Protein AF-A0A2G8SMJ4-F1 (afdb_monomer_lite)

Sequence (149 aa):
MWGALASLRLWVPVHPHERHISDCVSLVPCGSRMPIVMFDDAGCTRASVYVFDINPFVARQTPQILAAQPDSGPGAIATAIVEDVDAALPGIVDPECSASPFVVYRFGIPLPEVEHYAWRMIQAVRMSMTGFTVTFGDGPLETDHTWTV

Organism: NCBI:txid1077348

Foldseek 3Di:
DAFPVNDWAFDAPPLDDPVDPLPDAAWADDDQWTWDKDQPDNLSQKIKIKIKRLPLVCLVCVVVVVVVDDDDDDDQDFAWPRDCCCVVPPPGTDPSRVPGRITITIGIDHQPPPDSPSVSFFRYWHADPFFIWTWGDDPPPTDIDTDGD

Radius of gyration: 15.94 Å; chains: 1; bounding box: 43×33×40 Å

Structure (mmCIF, N/CA/C/O backbone):
data_AF-A0A2G8SMJ4-F1
#
_entry.id   AF-A0A2G8SMJ4-F1
#
loop_
_atom_site.group_PDB
_atom_site.id
_atom_site.type_symbol
_atom_site.label_atom_id
_atom_site.label_alt_id
_atom_site.label_comp_id
_atom_site.label_asym_id
_atom_site.label_entity_id
_atom_site.label_seq_id
_atom_site.pdbx_PDB_ins_code
_atom_site.Cartn_x
_atom_site.Cartn_y
_atom_site.Cartn_z
_atom_site.occupancy
_atom_site.B_iso_or_equiv
_atom_site.auth_seq_id
_atom_site.auth_comp_id
_atom_site.auth_asym_id
_atom_site.auth_atom_id
_atom_site.pdbx_PDB_model_num
ATOM 1 N N . MET A 1 1 ? -11.328 -8.410 18.264 1.00 46.03 1 MET A N 1
ATOM 2 C CA . MET A 1 1 ? -10.228 -9.081 18.992 1.00 46.03 1 MET A CA 1
ATOM 3 C C . MET A 1 1 ? -9.191 -9.351 17.926 1.00 46.03 1 MET A C 1
ATOM 5 O O . MET A 1 1 ? -9.576 -9.898 16.905 1.00 46.03 1 MET A O 1
ATOM 9 N N . TRP A 1 2 ? -7.963 -8.857 18.074 1.00 52.22 2 TRP A N 1
ATOM 10 C CA . TRP A 1 2 ? -6.890 -9.213 17.138 1.00 52.22 2 TRP A CA 1
ATOM 11 C C . TRP A 1 2 ? -6.728 -10.746 17.175 1.00 52.22 2 TRP A C 1
ATOM 13 O O . TRP A 1 2 ? -7.058 -11.318 18.217 1.00 52.22 2 TRP A O 1
ATOM 23 N N . GLY A 1 3 ? -6.307 -11.402 16.083 1.00 54.78 3 GLY A N 1
ATOM 24 C CA . GLY A 1 3 ? -6.266 -12.876 15.973 1.00 54.78 3 GLY A CA 1
ATOM 25 C C . GLY A 1 3 ? -5.485 -13.567 17.105 1.00 54.78 3 GLY A C 1
ATOM 26 O O . GLY A 1 3 ? -4.986 -12.908 18.012 1.00 54.78 3 GLY A O 1
ATOM 27 N N . ALA A 1 4 ? -5.314 -14.893 17.065 1.00 53.53 4 ALA A N 1
ATOM 28 C CA . ALA A 1 4 ? -4.769 -15.691 18.184 1.00 53.53 4 ALA A CA 1
ATOM 29 C C . ALA A 1 4 ? -3.426 -15.207 18.806 1.00 53.53 4 ALA A C 1
ATOM 31 O O . ALA A 1 4 ? -3.062 -15.650 19.893 1.00 53.53 4 ALA A O 1
ATOM 32 N N . LEU A 1 5 ? -2.700 -14.288 18.154 1.00 59.41 5 LEU A N 1
ATOM 33 C CA . LEU A 1 5 ? -1.447 -13.674 18.620 1.00 59.41 5 LEU A CA 1
ATOM 34 C C . LEU A 1 5 ? -1.484 -12.140 18.744 1.00 59.41 5 LEU A C 1
ATOM 36 O O . LEU A 1 5 ? -0.438 -11.499 18.778 1.00 59.41 5 LEU A O 1
ATOM 40 N N . ALA A 1 6 ? -2.668 -11.535 18.764 1.00 66.25 6 ALA A N 1
ATOM 41 C CA . ALA A 1 6 ? -2.852 -10.092 18.676 1.00 66.25 6 ALA A CA 1
ATOM 42 C C . ALA A 1 6 ? -2.155 -9.430 17.464 1.00 66.25 6 ALA A C 1
ATOM 44 O O . ALA A 1 6 ? -1.720 -8.282 17.530 1.00 66.25 6 ALA A O 1
ATOM 45 N N . SER A 1 7 ? -2.046 -10.161 16.354 1.00 67.31 7 SER A N 1
ATOM 46 C CA . SER A 1 7 ? -1.376 -9.723 15.132 1.00 67.31 7 SER A CA 1
ATOM 47 C C . SER A 1 7 ? -2.338 -9.687 13.950 1.00 67.31 7 SER A C 1
ATOM 49 O O . SER A 1 7 ? -3.283 -10.472 13.883 1.00 67.31 7 SER A O 1
ATOM 51 N N . LEU A 1 8 ? -2.094 -8.756 13.025 1.00 72.44 8 LEU A N 1
ATOM 52 C CA . LEU A 1 8 ? -2.718 -8.749 11.706 1.00 72.44 8 LEU A CA 1
ATOM 53 C C . LEU A 1 8 ? -1.880 -9.643 10.790 1.00 72.44 8 LEU A C 1
ATOM 55 O O . LEU A 1 8 ? -0.685 -9.398 10.612 1.00 72.44 8 LEU A O 1
ATOM 59 N N . ARG A 1 9 ? -2.495 -10.687 10.233 1.00 75.50 9 ARG A N 1
ATOM 60 C CA . ARG A 1 9 ? -1.860 -11.575 9.258 1.00 75.50 9 ARG A CA 1
ATOM 61 C C . ARG A 1 9 ? -2.364 -11.243 7.864 1.00 75.50 9 ARG A C 1
ATOM 63 O O . ARG A 1 9 ? -3.568 -11.167 7.639 1.00 75.50 9 ARG A O 1
ATOM 70 N N . LEU A 1 10 ? -1.412 -11.038 6.960 1.00 73.50 10 LEU A N 1
ATOM 71 C CA . LEU A 1 10 ? -1.658 -10.671 5.574 1.00 73.50 10 LEU A CA 1
ATOM 72 C C . LEU A 1 10 ? -1.015 -11.730 4.680 1.00 73.50 10 LEU A C 1
ATOM 74 O O . LEU A 1 10 ? 0.183 -11.998 4.786 1.00 73.50 10 LEU A O 1
ATOM 78 N N . TRP A 1 11 ? -1.811 -12.355 3.825 1.00 74.00 11 TRP A N 1
ATOM 79 C CA . TRP A 1 11 ? -1.380 -13.298 2.806 1.00 74.00 11 TRP A CA 1
ATOM 80 C C . TRP A 1 11 ? -1.187 -12.528 1.508 1.00 74.00 11 TRP A C 1
ATOM 82 O O . TRP A 1 11 ? -2.112 -12.335 0.727 1.00 74.00 11 TRP A O 1
ATOM 92 N N . VAL A 1 12 ? 0.025 -12.026 1.295 1.00 66.25 12 VAL A N 1
ATOM 93 C CA . VAL A 1 12 ? 0.339 -11.301 0.063 1.00 66.25 12 VAL A CA 1
ATOM 94 C C . VAL A 1 12 ? 0.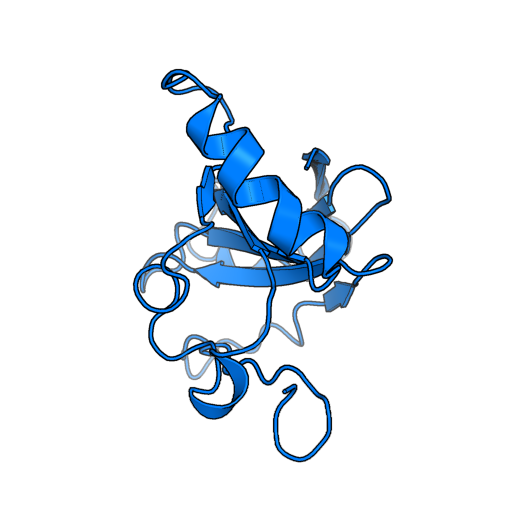606 -12.332 -1.036 1.00 66.25 12 VAL A C 1
ATOM 96 O O . VAL A 1 12 ? 1.539 -13.129 -0.884 1.00 66.25 12 VAL A O 1
ATOM 99 N N . PRO A 1 13 ? -0.176 -12.360 -2.132 1.00 58.56 13 PRO A N 1
ATOM 100 C CA . PRO A 1 13 ? 0.118 -13.234 -3.253 1.00 58.56 13 PRO A CA 1
ATOM 101 C C . PRO A 1 13 ? 1.443 -12.792 -3.873 1.00 58.56 13 PRO A C 1
ATOM 103 O O . PRO A 1 13 ? 1.509 -11.796 -4.598 1.00 58.56 13 PRO A O 1
ATOM 106 N N . VAL A 1 14 ? 2.506 -13.543 -3.582 1.00 58.03 14 VAL A N 1
ATOM 107 C CA . VAL A 1 14 ? 3.776 -13.453 -4.303 1.00 58.03 14 VAL A CA 1
ATOM 108 C C . VAL A 1 14 ? 3.461 -13.891 -5.727 1.00 58.03 14 VAL A C 1
ATOM 110 O O . VAL A 1 14 ? 3.317 -15.084 -5.994 1.00 58.03 14 VAL A O 1
ATOM 113 N N . HIS A 1 15 ? 3.220 -12.925 -6.615 1.00 51.94 15 HIS A N 1
ATOM 114 C CA . HIS A 1 15 ? 2.827 -13.230 -7.983 1.00 51.94 15 HIS A CA 1
ATOM 115 C C . HIS A 1 15 ? 3.901 -14.120 -8.626 1.00 51.94 15 HIS A C 1
ATOM 117 O O . HIS A 1 15 ? 5.091 -13.796 -8.557 1.00 51.94 15 HIS A O 1
ATOM 123 N N . PRO A 1 16 ? 3.503 -15.275 -9.184 1.00 48.84 16 PRO A N 1
ATOM 124 C CA . PRO A 1 16 ? 4.420 -16.348 -9.484 1.00 48.84 16 PRO A CA 1
ATOM 125 C C . PRO A 1 16 ? 5.000 -16.115 -10.865 1.00 48.84 16 PRO A C 1
ATOM 127 O O . PRO A 1 16 ? 4.284 -16.098 -11.864 1.00 48.84 16 PRO A O 1
ATOM 130 N N . HIS A 1 17 ? 6.316 -16.021 -10.956 1.00 48.91 17 HIS A N 1
ATOM 131 C CA . HIS A 1 17 ? 6.956 -16.364 -12.207 1.00 48.91 17 HIS A CA 1
ATOM 132 C C . HIS A 1 17 ? 8.296 -17.028 -11.877 1.00 48.91 17 HIS A C 1
ATOM 134 O O . HIS A 1 17 ? 9.150 -16.466 -11.199 1.00 48.91 17 HIS A O 1
ATOM 140 N N . GLU A 1 18 ? 8.463 -18.280 -12.309 1.00 45.31 18 GLU A N 1
ATOM 141 C CA . GLU A 1 18 ? 9.529 -19.209 -11.878 1.00 45.31 18 GLU A CA 1
ATOM 142 C C . GLU A 1 18 ? 10.974 -18.741 -12.167 1.00 45.31 18 GLU A C 1
ATOM 144 O O . GLU A 1 18 ? 11.936 -19.395 -11.777 1.00 45.31 18 GLU A O 1
ATOM 149 N N . ARG A 1 19 ? 11.152 -17.601 -12.845 1.00 47.69 19 ARG A N 1
ATOM 150 C CA . ARG A 1 19 ? 12.454 -16.966 -13.148 1.00 47.69 19 ARG A CA 1
ATOM 151 C C . ARG A 1 19 ? 12.601 -15.554 -12.557 1.00 47.69 19 ARG A C 1
ATOM 153 O O . ARG A 1 19 ? 13.475 -14.792 -12.970 1.00 47.69 19 ARG A O 1
ATOM 160 N N . HIS A 1 20 ? 11.684 -15.163 -11.677 1.00 50.84 20 HIS A N 1
ATOM 161 C CA . HIS A 1 20 ? 11.405 -13.773 -11.322 1.00 50.84 20 HIS A CA 1
ATOM 162 C C . HIS A 1 20 ? 11.583 -13.570 -9.820 1.00 50.84 20 HIS A C 1
ATOM 164 O O . HIS A 1 20 ? 10.663 -13.216 -9.091 1.00 50.84 20 HIS A O 1
ATOM 170 N N . ILE A 1 21 ? 12.808 -13.815 -9.365 1.00 43.44 21 ILE A N 1
ATOM 171 C CA . ILE A 1 21 ? 13.265 -13.351 -8.064 1.00 43.44 21 ILE A CA 1
ATOM 172 C C . ILE A 1 21 ? 13.573 -11.863 -8.257 1.00 43.44 21 ILE A C 1
ATOM 174 O O . ILE A 1 21 ? 14.632 -11.507 -8.764 1.00 43.44 21 ILE A O 1
ATOM 178 N N . SER A 1 22 ? 12.611 -1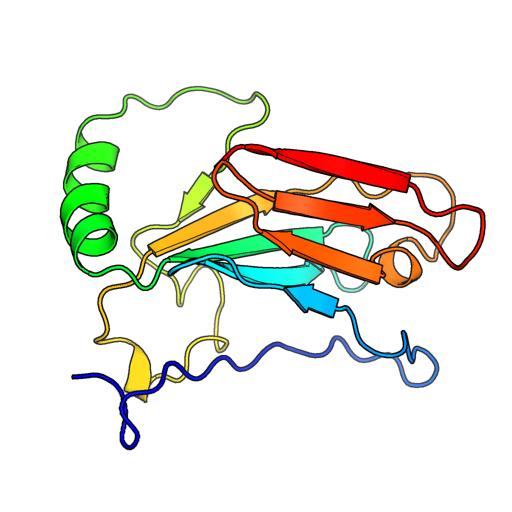0.990 -7.958 1.00 49.22 22 SER A N 1
ATOM 179 C CA . SER A 1 22 ? 13.002 -9.695 -7.408 1.00 49.22 22 SER A CA 1
ATOM 180 C C . SER A 1 22 ? 13.382 -10.013 -5.971 1.00 49.22 22 SER A C 1
ATOM 182 O O . SER A 1 22 ? 12.533 -10.490 -5.213 1.00 49.22 22 SER A O 1
ATOM 184 N N . ASP A 1 23 ? 14.658 -9.868 -5.632 1.00 57.78 23 ASP A N 1
ATOM 185 C CA . ASP A 1 23 ? 15.150 -10.079 -4.276 1.00 57.78 23 ASP A CA 1
ATOM 186 C C . ASP A 1 23 ? 14.456 -9.060 -3.355 1.00 57.78 23 ASP A C 1
ATOM 188 O O . ASP A 1 23 ? 14.857 -7.911 -3.273 1.00 57.78 23 ASP A O 1
ATOM 192 N N . CYS A 1 24 ? 13.359 -9.479 -2.717 1.00 66.00 24 CYS A N 1
ATOM 193 C CA . CYS A 1 24 ? 12.615 -8.788 -1.659 1.00 66.00 24 CYS A CA 1
ATOM 194 C C . CYS A 1 24 ? 12.285 -7.296 -1.902 1.00 66.00 24 CYS A C 1
ATOM 196 O O . CYS A 1 24 ? 13.068 -6.416 -1.557 1.00 66.00 24 CYS A O 1
ATOM 198 N N . VAL A 1 25 ? 11.050 -6.986 -2.325 1.00 77.88 25 VAL A N 1
ATOM 199 C CA . VAL A 1 25 ? 10.522 -5.608 -2.221 1.00 77.88 25 VAL A CA 1
ATOM 200 C C . VAL A 1 25 ? 10.543 -5.168 -0.754 1.00 77.88 25 VAL A C 1
ATOM 202 O O . VAL A 1 25 ? 9.904 -5.788 0.100 1.00 77.88 25 VAL A O 1
ATOM 205 N N . SER A 1 26 ? 11.263 -4.091 -0.445 1.00 84.62 26 SER A N 1
ATOM 206 C CA . SER A 1 26 ? 11.353 -3.566 0.918 1.00 84.62 26 SER A CA 1
ATOM 207 C C . SER A 1 26 ? 10.106 -2.755 1.272 1.00 84.62 26 SER A C 1
ATOM 209 O O . SER A 1 26 ? 9.875 -1.678 0.726 1.00 84.62 26 SER A O 1
ATOM 211 N N . LEU A 1 27 ? 9.296 -3.255 2.203 1.00 88.06 27 LEU A N 1
ATOM 212 C CA . LEU A 1 27 ? 8.101 -2.572 2.705 1.00 88.06 27 LEU A CA 1
ATOM 213 C C . LEU A 1 27 ? 8.407 -1.976 4.082 1.00 88.06 27 LEU A C 1
ATOM 215 O O . LEU A 1 27 ? 8.536 -2.705 5.066 1.00 88.06 27 LEU A O 1
ATOM 219 N N . VAL A 1 28 ? 8.562 -0.653 4.154 1.00 91.69 28 VAL A N 1
ATOM 220 C CA . VAL A 1 28 ? 8.977 0.042 5.382 1.00 91.69 28 VAL A CA 1
ATOM 221 C C . VAL A 1 28 ? 7.787 0.801 5.986 1.00 91.69 28 VAL A C 1
ATOM 223 O O . VAL A 1 28 ? 7.344 1.794 5.400 1.00 91.69 28 VAL A O 1
ATOM 226 N N . PRO A 1 29 ? 7.257 0.370 7.148 1.00 92.50 29 PRO A N 1
ATOM 227 C CA . PRO A 1 29 ? 6.138 1.035 7.814 1.00 92.50 29 PRO A CA 1
ATOM 228 C C . PRO A 1 29 ? 6.538 2.353 8.489 1.00 92.50 29 PRO A C 1
ATOM 230 O O . PRO A 1 29 ? 7.708 2.600 8.783 1.00 92.50 29 PRO A O 1
ATOM 233 N N . CYS A 1 30 ? 5.539 3.180 8.808 1.00 92.06 30 CYS A N 1
ATOM 234 C CA . CYS A 1 30 ? 5.699 4.383 9.629 1.00 92.06 30 CYS A CA 1
ATOM 235 C C . CYS A 1 30 ? 4.482 4.551 10.550 1.00 92.06 30 CYS A C 1
ATOM 237 O O . CYS A 1 30 ? 3.352 4.732 10.086 1.00 92.06 30 CYS A O 1
ATOM 239 N N . GLY A 1 31 ? 4.709 4.492 11.865 1.00 90.00 31 GLY A N 1
ATOM 240 C CA . GLY A 1 31 ? 3.633 4.537 12.858 1.00 90.00 31 GLY A CA 1
ATOM 241 C C . GLY A 1 31 ? 2.702 3.325 12.747 1.00 90.00 31 GLY A C 1
ATOM 242 O O . GLY A 1 31 ? 3.164 2.188 12.734 1.00 90.00 31 GLY A O 1
ATOM 243 N N . SER A 1 32 ? 1.393 3.574 12.663 1.00 89.12 32 SER A N 1
ATOM 244 C CA . SER A 1 32 ? 0.348 2.556 12.471 1.00 89.12 32 SER A CA 1
ATOM 245 C C . SER A 1 32 ? 0.123 2.161 11.011 1.00 89.12 32 SER A C 1
ATOM 247 O O . SER A 1 32 ? -0.770 1.364 10.735 1.00 89.12 32 SER A O 1
ATOM 249 N N . ARG A 1 33 ? 0.883 2.731 10.068 1.00 89.50 33 ARG A N 1
ATOM 250 C CA . ARG A 1 33 ? 0.668 2.518 8.637 1.00 89.50 33 ARG A CA 1
ATOM 251 C C . ARG A 1 33 ? 1.679 1.542 8.058 1.00 89.50 33 ARG A C 1
ATOM 253 O O . ARG A 1 33 ? 2.888 1.771 8.142 1.00 89.50 33 ARG A O 1
ATOM 260 N N . MET A 1 34 ? 1.163 0.488 7.437 1.00 90.06 34 MET A N 1
ATOM 261 C CA . MET A 1 34 ? 1.925 -0.569 6.779 1.00 90.06 34 MET A CA 1
ATOM 262 C C . MET A 1 34 ? 1.638 -0.563 5.269 1.00 90.06 34 MET A C 1
ATOM 264 O O . MET A 1 34 ? 0.471 -0.682 4.891 1.00 90.06 34 MET A O 1
ATOM 268 N N . PRO A 1 35 ? 2.658 -0.440 4.400 1.00 90.25 35 PRO A N 1
ATOM 269 C CA . PRO A 1 35 ? 2.469 -0.523 2.960 1.00 90.25 35 PRO A CA 1
ATOM 270 C C . PRO A 1 35 ? 2.483 -1.979 2.481 1.00 90.25 35 PRO A C 1
ATOM 272 O O . PRO A 1 35 ? 3.256 -2.800 2.969 1.00 90.25 35 PRO A O 1
ATOM 275 N N . ILE A 1 36 ? 1.679 -2.272 1.465 1.00 86.94 36 ILE A N 1
ATOM 276 C CA . ILE A 1 36 ? 1.722 -3.494 0.660 1.00 86.94 36 ILE A CA 1
ATOM 277 C C . ILE A 1 36 ? 1.704 -3.083 -0.806 1.00 86.94 36 ILE A C 1
ATOM 279 O O . ILE A 1 36 ? 0.968 -2.179 -1.190 1.00 86.94 36 ILE A O 1
ATOM 283 N N . VAL A 1 37 ? 2.495 -3.756 -1.632 1.00 83.56 37 VAL A N 1
ATOM 284 C CA . VAL A 1 37 ? 2.453 -3.599 -3.088 1.00 83.56 37 VAL A CA 1
ATOM 285 C C . VAL A 1 37 ? 1.758 -4.799 -3.691 1.00 83.56 37 VAL A C 1
ATOM 287 O O . VAL A 1 37 ? 2.061 -5.933 -3.325 1.00 83.56 37 VAL A O 1
ATOM 290 N N . MET A 1 38 ? 0.872 -4.545 -4.648 1.00 79.19 38 MET A N 1
ATOM 291 C CA . MET A 1 38 ? 0.314 -5.587 -5.496 1.00 79.19 38 MET A CA 1
ATOM 292 C C . MET A 1 38 ? 0.363 -5.206 -6.962 1.00 79.19 38 MET A C 1
ATOM 294 O O . MET A 1 38 ? 0.318 -4.026 -7.307 1.00 79.19 38 MET A O 1
ATOM 298 N N . PHE A 1 39 ? 0.401 -6.229 -7.809 1.00 78.69 39 PHE A N 1
ATOM 299 C CA . PHE A 1 39 ? 0.207 -6.094 -9.242 1.00 78.69 39 PHE A CA 1
ATOM 300 C C . PHE A 1 39 ? -1.259 -6.360 -9.568 1.00 78.69 39 PHE A C 1
ATOM 302 O O . PHE A 1 39 ? -1.827 -7.360 -9.134 1.00 78.69 39 PHE A O 1
ATOM 309 N N . ASP A 1 40 ? -1.870 -5.436 -10.303 1.00 76.19 40 ASP A N 1
ATOM 310 C CA . ASP A 1 40 ? -3.304 -5.464 -10.603 1.00 76.19 40 ASP A CA 1
ATOM 311 C C . ASP A 1 40 ? -3.628 -6.408 -11.780 1.00 76.19 40 ASP A C 1
ATOM 313 O O . ASP A 1 40 ? -4.796 -6.679 -12.060 1.00 76.19 40 ASP A O 1
ATOM 317 N N . ASP A 1 41 ? -2.609 -6.896 -12.495 1.00 72.94 41 ASP A N 1
ATOM 318 C CA . ASP A 1 41 ? -2.744 -7.778 -13.650 1.00 72.94 41 ASP A CA 1
ATOM 319 C C . ASP A 1 41 ? -1.612 -8.813 -13.730 1.00 72.94 41 ASP A C 1
ATOM 321 O O . ASP A 1 41 ? -0.502 -8.589 -13.252 1.00 72.94 41 ASP A O 1
ATOM 325 N N . ALA A 1 42 ? -1.883 -9.942 -14.392 1.00 69.62 42 ALA A N 1
ATOM 326 C CA . ALA A 1 42 ? -0.929 -11.044 -14.548 1.00 69.62 42 ALA A CA 1
ATOM 327 C C . ALA A 1 42 ? 0.306 -10.696 -15.401 1.00 69.62 42 ALA A C 1
ATOM 329 O O . ALA A 1 42 ? 1.314 -11.395 -15.327 1.00 69.62 42 ALA A O 1
ATOM 330 N N . GLY A 1 43 ? 0.235 -9.640 -16.218 1.00 68.50 43 GLY A N 1
ATOM 331 C CA . GLY A 1 43 ? 1.377 -9.103 -16.958 1.00 68.50 43 GLY A CA 1
ATOM 332 C C . GLY A 1 43 ? 2.232 -8.144 -16.126 1.00 68.50 43 GLY A C 1
ATOM 333 O O . GLY A 1 43 ? 3.253 -7.665 -16.618 1.00 68.50 43 GLY A O 1
ATOM 334 N N . CYS A 1 44 ? 1.820 -7.865 -14.885 1.00 71.31 44 CYS A N 1
ATOM 335 C CA . CYS A 1 44 ? 2.436 -6.924 -13.961 1.00 71.31 44 CYS A CA 1
ATOM 336 C C . CYS A 1 44 ? 2.704 -5.550 -14.600 1.00 71.31 44 CYS A C 1
ATOM 338 O O . CYS A 1 44 ? 3.745 -4.930 -14.377 1.00 71.31 44 CYS A O 1
ATOM 340 N N . THR A 1 45 ? 1.761 -5.096 -15.429 1.00 72.69 45 THR A N 1
ATOM 341 C CA . THR A 1 45 ? 1.818 -3.803 -16.130 1.00 72.69 45 THR A CA 1
ATOM 342 C C . THR A 1 45 ? 1.227 -2.663 -15.309 1.00 72.69 45 THR A C 1
ATOM 344 O O . THR A 1 45 ? 1.481 -1.490 -15.581 1.00 72.69 45 THR A O 1
ATOM 347 N N . ARG A 1 46 ? 0.458 -2.998 -14.273 1.00 76.69 46 ARG A N 1
ATOM 348 C CA . ARG A 1 46 ? -0.148 -2.066 -13.330 1.00 76.69 46 ARG A CA 1
ATOM 349 C C . ARG A 1 46 ? 0.122 -2.541 -11.914 1.00 76.69 46 ARG A C 1
ATOM 351 O O . ARG A 1 46 ? 0.027 -3.733 -11.622 1.00 76.69 46 ARG A O 1
ATOM 358 N N . ALA A 1 47 ? 0.427 -1.599 -11.033 1.00 80.31 47 ALA A N 1
ATOM 359 C CA . ALA A 1 47 ? 0.604 -1.875 -9.620 1.00 80.31 47 ALA A CA 1
ATOM 360 C C . ALA A 1 47 ? -0.168 -0.871 -8.765 1.00 80.31 47 ALA A C 1
ATOM 362 O O . ALA A 1 47 ? -0.422 0.268 -9.166 1.00 80.31 47 ALA A O 1
ATOM 363 N N . SER A 1 48 ? -0.523 -1.313 -7.566 1.00 85.06 48 SER A N 1
ATOM 364 C CA . SER A 1 48 ? -1.181 -0.509 -6.550 1.00 85.06 48 SER A CA 1
ATOM 365 C C . SER A 1 48 ? -0.441 -0.649 -5.222 1.00 85.06 48 SER A C 1
ATOM 367 O O . SER A 1 48 ? -0.060 -1.751 -4.819 1.00 85.06 48 SER A O 1
ATOM 369 N N . VAL A 1 49 ? -0.268 0.471 -4.522 1.00 86.44 49 VAL A N 1
ATOM 370 C CA . VAL A 1 49 ? 0.152 0.492 -3.120 1.00 86.44 49 VAL A CA 1
ATOM 371 C C . VAL A 1 49 ? -1.096 0.516 -2.248 1.00 86.44 49 VAL A C 1
ATOM 373 O O . VAL A 1 49 ? -1.942 1.401 -2.374 1.00 86.44 49 VAL A O 1
ATOM 376 N N . TYR A 1 50 ? -1.194 -0.457 -1.353 1.00 86.50 50 TYR A N 1
ATOM 377 C CA . TYR A 1 50 ? -2.215 -0.550 -0.325 1.00 86.50 50 TYR A CA 1
ATOM 378 C C . TYR A 1 50 ? -1.605 -0.152 1.013 1.00 86.50 50 TYR A C 1
ATOM 380 O O . TYR A 1 50 ? -0.641 -0.764 1.466 1.00 86.50 50 TYR A O 1
ATOM 388 N N . VAL A 1 51 ? -2.154 0.873 1.653 1.00 88.06 51 VAL A N 1
ATOM 389 C CA . VAL A 1 51 ? -1.713 1.319 2.976 1.00 88.06 51 VAL A CA 1
ATOM 390 C C . VAL A 1 51 ? -2.725 0.847 4.004 1.00 88.06 51 VAL A C 1
ATOM 392 O O . VAL A 1 51 ? -3.856 1.326 4.022 1.00 88.06 51 VAL A O 1
ATOM 395 N N . PHE A 1 52 ? -2.307 -0.079 4.859 1.00 86.12 52 PHE A N 1
ATOM 396 C CA . PHE A 1 52 ? -3.080 -0.546 6.002 1.00 86.12 52 PHE A CA 1
ATOM 397 C C . PHE A 1 52 ? -2.805 0.369 7.187 1.00 86.12 52 PHE A C 1
ATOM 399 O O . PHE A 1 52 ? -1.679 0.401 7.683 1.00 86.12 52 PHE A O 1
ATOM 406 N N . ASP A 1 53 ? -3.818 1.093 7.654 1.00 87.38 53 ASP A N 1
ATOM 407 C CA . ASP A 1 53 ? -3.758 1.831 8.911 1.00 87.38 53 ASP A CA 1
ATOM 408 C C . ASP A 1 53 ? -4.464 1.042 10.011 1.00 87.38 53 ASP A C 1
ATOM 410 O O . ASP A 1 53 ? -5.689 0.900 10.023 1.00 87.38 53 ASP A O 1
ATOM 414 N N . ILE A 1 54 ? -3.671 0.521 10.945 1.00 85.19 54 ILE A N 1
ATOM 415 C CA . ILE A 1 54 ? -4.162 -0.248 12.091 1.00 85.19 54 ILE A CA 1
ATOM 416 C C . ILE A 1 54 ? -4.520 0.632 13.296 1.00 85.19 54 ILE A C 1
ATOM 418 O O . ILE A 1 54 ? -4.807 0.116 14.378 1.00 85.19 54 ILE A O 1
ATOM 422 N N . ASN A 1 55 ? -4.478 1.961 13.156 1.00 84.44 55 ASN A N 1
ATOM 423 C CA . ASN A 1 55 ? -4.895 2.864 14.216 1.00 84.44 55 ASN A CA 1
ATOM 424 C C . ASN A 1 55 ? -6.419 2.764 14.426 1.00 84.44 55 ASN A C 1
ATOM 426 O O . ASN A 1 55 ? -7.193 3.183 13.559 1.00 84.44 55 ASN A O 1
ATOM 430 N N . PRO A 1 56 ? -6.883 2.301 15.601 1.00 75.94 56 PRO A N 1
ATOM 431 C CA . PRO A 1 56 ? -8.307 2.120 15.858 1.00 75.94 56 PRO A CA 1
ATOM 432 C C . PRO A 1 56 ? -9.082 3.443 15.888 1.00 75.94 56 PRO A C 1
ATOM 434 O O . PRO A 1 56 ? -10.299 3.430 15.716 1.00 75.94 56 PRO A O 1
ATOM 437 N N . PHE A 1 57 ? -8.420 4.582 16.123 1.00 80.44 57 PHE A N 1
ATOM 438 C CA . PHE A 1 57 ? -9.065 5.895 16.054 1.00 80.44 57 PHE A CA 1
ATOM 439 C C . PHE A 1 57 ? -9.376 6.280 14.610 1.00 80.44 57 PHE A C 1
ATOM 441 O O . PHE A 1 57 ? -10.498 6.696 14.333 1.00 80.44 57 PHE A O 1
ATOM 448 N N 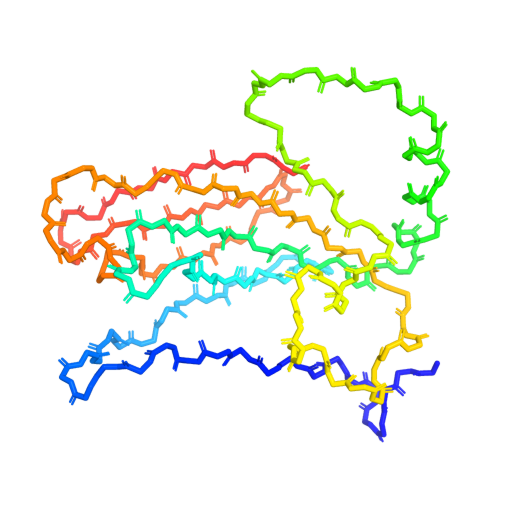. VAL A 1 58 ? -8.420 6.063 13.700 1.00 78.00 58 VAL A N 1
ATOM 449 C CA . VAL A 1 58 ? -8.609 6.289 12.261 1.00 78.00 58 VAL A CA 1
ATOM 450 C C . VAL A 1 58 ? -9.721 5.375 11.757 1.00 78.00 58 VAL A C 1
ATOM 452 O O . VAL A 1 58 ? -10.723 5.868 11.255 1.00 78.00 58 VAL A O 1
ATOM 455 N N . ALA A 1 59 ? -9.647 4.071 12.042 1.00 76.06 59 ALA A N 1
ATOM 456 C CA . ALA A 1 59 ? -10.665 3.102 11.627 1.00 76.06 59 ALA A CA 1
ATOM 457 C C . ALA A 1 59 ? -12.094 3.420 12.088 1.00 76.06 59 ALA A C 1
ATOM 459 O O . ALA A 1 59 ? -13.053 3.098 11.395 1.00 76.06 59 ALA A O 1
ATOM 460 N N . ARG A 1 60 ? -12.259 4.089 13.233 1.00 74.44 60 ARG A N 1
ATOM 461 C CA . ARG A 1 60 ? -13.578 4.521 13.722 1.00 74.44 60 ARG A CA 1
ATOM 462 C C . ARG A 1 60 ? -14.072 5.816 13.081 1.00 74.44 60 ARG A C 1
ATOM 464 O O . ARG A 1 60 ? -15.279 6.021 13.007 1.00 74.44 60 ARG A O 1
ATOM 471 N N . GLN A 1 61 ? -13.164 6.700 12.676 1.00 75.62 61 GLN A N 1
ATOM 472 C CA . GLN A 1 61 ? -13.501 7.999 12.092 1.00 75.62 61 GLN A CA 1
ATOM 473 C C . GLN A 1 61 ? -13.718 7.920 10.583 1.00 75.62 61 GLN A C 1
ATOM 475 O O . GLN A 1 61 ? -14.558 8.645 10.056 1.00 75.62 61 GLN A O 1
ATOM 480 N N . THR A 1 62 ? -13.012 7.032 9.884 1.00 70.94 62 THR A N 1
ATOM 481 C CA . THR A 1 62 ? -13.067 6.963 8.421 1.00 70.94 62 THR A CA 1
ATOM 482 C C . THR A 1 62 ? -14.473 6.718 7.856 1.00 70.94 62 THR A C 1
ATOM 484 O O . THR A 1 62 ? -14.824 7.424 6.912 1.00 70.94 62 THR A O 1
ATOM 487 N N . PRO A 1 63 ? -15.332 5.852 8.437 1.00 67.44 63 PRO A N 1
ATOM 488 C CA . PRO A 1 63 ? -16.719 5.720 7.978 1.00 67.44 63 PRO A CA 1
ATOM 489 C C . PRO A 1 63 ? -17.504 7.040 8.056 1.00 67.44 63 PRO A C 1
ATOM 491 O O . PRO A 1 63 ? -18.277 7.370 7.162 1.00 67.44 63 PRO A O 1
ATOM 494 N N . GLN A 1 64 ? -17.266 7.848 9.098 1.00 65.12 64 GLN A N 1
ATOM 495 C CA . GLN A 1 64 ? -17.911 9.158 9.257 1.00 65.12 64 GLN A CA 1
ATOM 496 C C . GLN A 1 64 ? -17.390 10.183 8.241 1.00 65.12 64 GLN A C 1
ATOM 498 O O . GLN A 1 64 ? -18.154 11.019 7.768 1.00 65.12 64 GLN A O 1
ATOM 503 N N . ILE A 1 65 ? -16.099 10.117 7.903 1.00 64.69 65 ILE A N 1
ATOM 504 C CA . ILE A 1 65 ? -15.458 11.006 6.926 1.00 64.69 65 ILE A CA 1
ATOM 505 C C . ILE A 1 65 ? -15.920 10.674 5.504 1.00 64.69 65 ILE A C 1
ATOM 507 O O . ILE A 1 65 ? -16.229 11.585 4.740 1.00 64.69 65 ILE A O 1
ATOM 511 N N . LEU A 1 66 ? -16.020 9.388 5.156 1.00 63.62 66 LEU A N 1
ATOM 512 C CA . LEU A 1 66 ? -16.504 8.961 3.843 1.00 63.62 66 LEU A CA 1
ATOM 513 C C . LEU A 1 66 ? -17.982 9.257 3.633 1.00 63.62 66 LEU A C 1
ATOM 515 O O . LEU A 1 66 ? -18.350 9.747 2.572 1.00 63.62 66 LEU A O 1
ATOM 519 N N . ALA A 1 67 ? -18.816 9.052 4.655 1.00 59.72 67 ALA A N 1
ATOM 520 C CA . ALA A 1 67 ? -20.223 9.445 4.602 1.00 59.72 67 ALA A CA 1
ATOM 521 C C . ALA A 1 67 ? -20.414 10.965 4.407 1.00 59.72 67 ALA A C 1
ATOM 523 O O . ALA A 1 67 ? -21.493 11.405 4.012 1.00 59.72 67 ALA A O 1
ATOM 524 N N . ALA A 1 68 ? -19.380 11.767 4.688 1.00 58.19 68 ALA A N 1
ATOM 525 C CA . ALA A 1 68 ? -19.379 13.217 4.537 1.00 58.19 68 ALA A CA 1
ATOM 526 C C . ALA A 1 68 ? -18.694 13.719 3.248 1.00 58.19 68 ALA A C 1
ATOM 528 O O . ALA A 1 68 ? -18.759 14.922 2.980 1.00 58.19 68 ALA A O 1
ATOM 529 N N . GLN A 1 69 ? -18.049 12.857 2.447 1.00 54.28 69 GLN A N 1
ATOM 530 C CA . GLN A 1 69 ? -17.424 13.269 1.186 1.00 54.28 69 GLN A CA 1
ATOM 531 C C . GLN A 1 69 ? -18.401 13.136 0.004 1.00 54.28 69 GLN A C 1
ATOM 533 O O . GLN A 1 69 ? -18.848 12.031 -0.292 1.00 54.28 69 GLN A O 1
ATOM 538 N N . PRO A 1 70 ? -18.716 14.228 -0.720 1.00 45.66 70 PRO A N 1
ATOM 539 C CA . PRO A 1 70 ? -19.346 14.125 -2.030 1.00 45.66 70 PRO A CA 1
ATOM 540 C C . PRO A 1 70 ? -18.332 13.588 -3.049 1.00 45.66 70 PRO A C 1
ATOM 542 O O . PRO A 1 70 ? -17.190 14.060 -3.085 1.00 45.66 70 PRO A O 1
ATOM 545 N N . ASP A 1 71 ? -18.770 12.629 -3.871 1.00 46.78 71 ASP A N 1
ATOM 546 C CA . ASP A 1 71 ? -18.020 11.993 -4.964 1.00 46.78 71 ASP A CA 1
ATOM 547 C C . ASP A 1 71 ? -17.146 13.002 -5.725 1.00 46.78 71 ASP A C 1
ATOM 549 O O . ASP A 1 71 ? -17.609 13.755 -6.586 1.00 46.78 71 ASP A O 1
ATOM 553 N N . SER A 1 72 ? -15.861 13.051 -5.382 1.00 37.62 72 SER A N 1
ATOM 554 C CA . SER A 1 72 ? -14.900 13.964 -5.995 1.00 37.62 72 SER A CA 1
ATOM 555 C C . SER A 1 72 ? -14.144 13.219 -7.096 1.00 37.62 72 SER A C 1
ATOM 557 O O . SER A 1 72 ? -13.639 12.122 -6.881 1.00 37.62 72 SER A O 1
ATOM 559 N N . GLY A 1 73 ? -14.163 13.798 -8.300 1.00 34.91 73 GLY A N 1
ATOM 560 C CA . GLY A 1 73 ? -13.853 13.151 -9.578 1.00 34.91 73 GLY A CA 1
ATOM 561 C C . GLY A 1 73 ? -12.382 12.786 -9.856 1.00 34.91 73 GLY A C 1
ATOM 562 O O . GLY A 1 73 ? -11.512 12.895 -9.003 1.00 34.91 73 GLY A O 1
ATOM 563 N N . PRO A 1 74 ? -12.073 12.337 -11.084 1.00 36.25 74 PRO A N 1
ATOM 564 C CA . PRO A 1 74 ? -10.876 11.563 -11.396 1.00 36.25 74 PRO A CA 1
ATOM 565 C C . PRO A 1 74 ? -9.633 12.453 -11.529 1.00 36.25 74 PRO A C 1
ATOM 567 O O . PRO A 1 74 ? -9.356 13.010 -12.588 1.00 36.25 74 PRO A O 1
ATOM 570 N N . GLY A 1 75 ? -8.851 12.566 -10.459 1.00 34.25 75 GLY A N 1
ATOM 571 C CA . GLY A 1 75 ? -7.548 13.227 -10.490 1.00 34.25 75 GLY A CA 1
ATOM 572 C C . GLY A 1 75 ? -6.706 12.847 -9.281 1.00 34.25 75 GLY A C 1
ATOM 573 O O . GLY A 1 75 ? -6.869 13.432 -8.220 1.00 34.25 75 GLY A O 1
ATOM 574 N N . ALA A 1 76 ? -5.825 11.853 -9.442 1.00 42.59 76 ALA A N 1
ATOM 575 C CA . ALA A 1 76 ? -4.841 11.416 -8.440 1.00 42.59 76 ALA A CA 1
ATOM 576 C C . ALA A 1 76 ? -5.410 11.131 -7.030 1.00 42.59 76 ALA A C 1
ATOM 578 O O . ALA A 1 76 ? -4.795 11.466 -6.019 1.00 42.59 76 ALA A 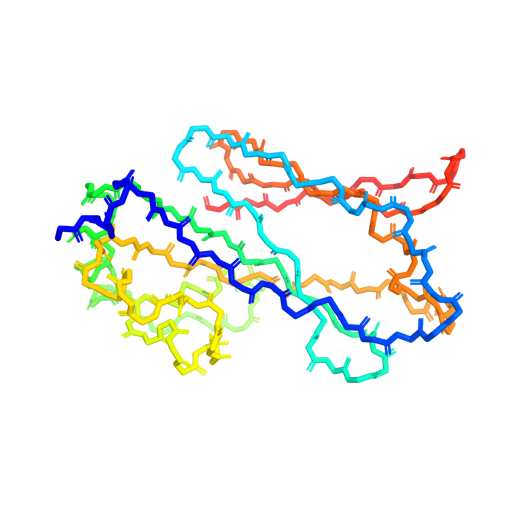O 1
ATOM 579 N N . ILE A 1 77 ? -6.590 10.512 -6.957 1.00 44.44 77 ILE A N 1
ATOM 580 C CA . ILE A 1 77 ? -7.282 10.267 -5.690 1.00 44.44 77 ILE A CA 1
ATOM 581 C C . ILE A 1 77 ? -6.861 8.914 -5.124 1.00 44.44 77 ILE A C 1
ATOM 583 O O . ILE A 1 77 ? -7.173 7.863 -5.688 1.00 44.44 77 ILE A O 1
ATOM 587 N N . ALA A 1 78 ? -6.174 8.962 -3.983 1.00 52.41 78 ALA A N 1
ATOM 588 C CA . ALA A 1 78 ? -6.145 7.892 -2.998 1.00 52.41 78 ALA A CA 1
ATOM 589 C C . ALA A 1 78 ? -7.570 7.357 -2.818 1.00 52.41 78 ALA A C 1
ATOM 591 O O . ALA A 1 78 ? -8.400 7.997 -2.174 1.00 52.41 78 ALA A O 1
ATOM 592 N N . THR A 1 79 ? -7.902 6.229 -3.437 1.00 55.34 79 THR A N 1
ATOM 593 C CA . THR A 1 79 ? -9.233 5.660 -3.249 1.00 55.34 79 THR A CA 1
ATOM 594 C C . THR A 1 79 ? -9.179 4.961 -1.904 1.00 55.34 79 THR A C 1
ATOM 596 O O . THR A 1 79 ? -8.586 3.888 -1.774 1.00 55.34 79 THR A O 1
ATOM 599 N N . ALA A 1 80 ? -9.702 5.613 -0.870 1.00 55.00 80 ALA A N 1
ATOM 600 C CA . ALA A 1 80 ? -9.872 4.977 0.423 1.00 55.00 80 ALA A CA 1
ATOM 601 C C . ALA A 1 80 ? -10.866 3.819 0.241 1.00 55.00 80 ALA A C 1
ATOM 603 O O . ALA A 1 80 ? -12.023 4.037 -0.110 1.00 55.00 80 ALA A O 1
ATOM 604 N N . ILE A 1 81 ? -10.406 2.585 0.433 1.00 59.88 81 ILE A N 1
ATOM 605 C CA . ILE A 1 81 ? -11.243 1.388 0.397 1.00 59.88 81 ILE A CA 1
ATOM 606 C C . ILE A 1 81 ? -11.542 1.037 1.848 1.00 59.88 81 ILE A C 1
ATOM 608 O O . ILE A 1 81 ? -10.742 0.399 2.529 1.00 59.88 81 ILE A O 1
ATOM 612 N N . VAL A 1 82 ? -12.675 1.505 2.352 1.00 57.69 82 VAL A N 1
ATOM 613 C CA . VAL A 1 82 ? -12.893 1.517 3.806 1.00 57.69 82 VAL A CA 1
ATOM 614 C C . VAL A 1 82 ? -13.850 0.440 4.285 1.00 57.69 82 VAL A C 1
ATOM 616 O O . VAL A 1 82 ? -13.891 0.192 5.482 1.00 57.69 82 VAL A O 1
ATOM 619 N N . GLU A 1 83 ? -14.577 -0.253 3.411 1.00 51.81 83 GLU A N 1
ATOM 620 C CA . GLU A 1 83 ? -15.693 -1.077 3.905 1.00 51.81 83 GLU A CA 1
ATOM 621 C C . GLU A 1 83 ? -15.732 -2.518 3.405 1.00 51.81 83 GLU A C 1
ATOM 623 O O . GLU A 1 83 ? -16.402 -3.335 4.026 1.00 51.81 83 GLU A O 1
ATOM 628 N N . ASP A 1 84 ? -14.958 -2.886 2.383 1.00 61.88 84 ASP A N 1
ATOM 629 C CA . ASP A 1 84 ? -14.876 -4.288 1.971 1.00 61.88 84 ASP A CA 1
ATOM 630 C C . ASP A 1 84 ? -13.458 -4.645 1.524 1.00 61.88 84 ASP A C 1
ATOM 632 O O . ASP A 1 84 ? -13.110 -4.671 0.340 1.00 61.88 84 ASP A O 1
ATOM 636 N N . VAL A 1 85 ? -12.597 -4.841 2.523 1.00 63.38 85 VAL A N 1
ATOM 637 C CA . VAL A 1 85 ? -11.213 -5.267 2.299 1.00 63.38 85 VAL A CA 1
ATOM 638 C C . VAL A 1 85 ? -11.183 -6.643 1.637 1.00 63.38 85 VAL A C 1
ATOM 640 O O . VAL A 1 85 ? -10.320 -6.867 0.798 1.00 63.38 85 VAL A O 1
ATOM 643 N N . ASP A 1 86 ? -12.145 -7.521 1.927 1.00 65.88 86 ASP A N 1
ATOM 644 C CA . ASP A 1 86 ? -12.244 -8.832 1.281 1.00 65.88 86 ASP A CA 1
ATOM 645 C C . ASP A 1 86 ? -12.675 -8.716 -0.190 1.00 65.88 86 ASP A C 1
ATOM 647 O O . ASP A 1 86 ? -12.165 -9.453 -1.031 1.00 65.88 86 ASP A O 1
ATOM 651 N N . ALA A 1 87 ? -13.538 -7.764 -0.557 1.00 64.12 87 ALA A N 1
ATOM 652 C CA . ALA A 1 87 ? -13.836 -7.496 -1.967 1.00 64.12 87 ALA A CA 1
ATOM 653 C C . ALA A 1 87 ? -12.671 -6.821 -2.703 1.00 64.12 87 ALA A C 1
ATOM 655 O O . ALA A 1 87 ? -12.452 -7.083 -3.887 1.00 64.12 87 ALA A O 1
ATOM 656 N N . ALA A 1 88 ? -11.922 -5.944 -2.032 1.00 63.94 88 ALA A N 1
ATOM 657 C CA . ALA A 1 88 ? -10.805 -5.233 -2.647 1.00 63.94 88 ALA A CA 1
ATOM 658 C C . ALA A 1 88 ? -9.513 -6.053 -2.725 1.00 63.94 88 ALA A C 1
ATOM 660 O O . ALA A 1 88 ? -8.713 -5.846 -3.638 1.00 63.94 88 ALA A O 1
ATOM 661 N N . LEU A 1 89 ? -9.301 -6.941 -1.757 1.00 70.06 89 LEU A N 1
ATOM 662 C CA . LEU A 1 89 ? -8.113 -7.763 -1.555 1.00 70.06 89 LEU A CA 1
ATOM 663 C C . LEU A 1 89 ? -8.528 -9.190 -1.138 1.00 70.06 89 LEU A C 1
ATOM 665 O O . LEU A 1 89 ? -8.234 -9.622 -0.016 1.00 70.06 89 LEU A O 1
ATOM 669 N N . PRO A 1 90 ? -9.209 -9.945 -2.020 1.00 69.81 90 PRO A N 1
ATOM 670 C CA . PRO A 1 90 ? -9.757 -11.250 -1.670 1.00 69.81 90 PRO A CA 1
ATOM 671 C C . PRO A 1 90 ? -8.659 -12.223 -1.245 1.00 69.81 90 PRO A C 1
ATOM 673 O O . PRO A 1 90 ? -7.709 -12.480 -1.984 1.00 69.81 90 PRO A O 1
ATOM 676 N N . GLY A 1 91 ? -8.809 -12.780 -0.042 1.00 72.62 91 GLY A N 1
ATOM 677 C CA . GLY A 1 91 ? -7.896 -13.780 0.513 1.00 72.62 91 GLY A CA 1
ATOM 678 C C . GLY A 1 91 ? -6.577 -13.227 1.056 1.00 72.62 91 GLY A C 1
ATOM 679 O O . GLY A 1 91 ? -5.717 -14.026 1.417 1.00 72.62 91 GLY A O 1
ATOM 680 N N . ILE A 1 92 ? -6.405 -11.900 1.128 1.00 75.06 92 ILE A N 1
ATOM 681 C CA . ILE A 1 92 ? -5.204 -11.291 1.720 1.00 75.06 92 ILE A CA 1
ATOM 682 C C . ILE A 1 92 ? -5.333 -11.156 3.220 1.00 75.06 92 ILE A C 1
ATOM 684 O O . ILE A 1 92 ? -4.388 -11.447 3.945 1.00 75.06 92 ILE A O 1
ATOM 688 N N . VAL A 1 93 ? -6.472 -10.687 3.710 1.00 73.19 93 VAL A N 1
ATOM 689 C CA . VAL A 1 93 ? -6.680 -10.623 5.151 1.00 73.19 93 VAL A CA 1
ATOM 690 C C . VAL A 1 93 ? -7.016 -12.028 5.624 1.00 73.19 93 VAL A C 1
ATOM 692 O O . VAL A 1 93 ? -7.933 -12.661 5.106 1.00 73.19 93 VAL A O 1
ATOM 695 N N . ASP A 1 94 ? -6.256 -12.524 6.600 1.00 72.88 94 ASP A N 1
ATOM 696 C CA . ASP A 1 94 ? -6.612 -13.758 7.294 1.00 72.88 94 ASP A CA 1
ATOM 697 C C . ASP A 1 94 ? -8.054 -13.608 7.823 1.00 72.88 94 ASP A C 1
ATOM 699 O O . ASP A 1 94 ? -8.316 -12.646 8.555 1.00 72.88 94 ASP A O 1
ATOM 703 N N . PRO A 1 95 ? -8.998 -14.504 7.478 1.00 71.56 95 PRO A N 1
ATOM 704 C CA . PRO A 1 95 ? -10.384 -14.401 7.926 1.00 71.56 95 PRO A CA 1
ATOM 705 C C . PRO A 1 95 ? -10.528 -14.279 9.449 1.00 71.56 95 PRO A C 1
ATOM 707 O O . PRO A 1 95 ? -11.462 -13.632 9.925 1.00 71.56 95 PRO A O 1
ATOM 710 N N . GLU A 1 96 ? -9.584 -14.819 10.230 1.00 70.75 96 GLU A N 1
ATOM 711 C CA . GLU A 1 96 ? -9.550 -14.661 11.692 1.00 70.75 96 GLU A CA 1
ATOM 712 C C . GLU A 1 96 ? -9.252 -13.216 12.145 1.00 70.75 96 GLU A C 1
ATOM 714 O O . GLU A 1 96 ? -9.526 -12.843 13.287 1.00 70.75 96 GLU A O 1
ATOM 719 N N . CYS A 1 97 ? -8.705 -12.382 11.257 1.00 64.19 97 CYS A N 1
ATOM 720 C CA . CYS A 1 97 ? -8.370 -10.976 11.488 1.00 64.19 97 CYS A CA 1
ATOM 721 C C . CYS A 1 97 ? -9.438 -9.990 10.978 1.00 64.19 97 CYS A C 1
ATOM 723 O O . CYS A 1 97 ? -9.341 -8.802 11.298 1.00 64.19 97 CYS A O 1
ATOM 725 N N . SER A 1 98 ? -10.469 -10.464 10.263 1.00 64.00 98 SER A N 1
ATOM 726 C CA . SER A 1 98 ? -11.549 -9.654 9.657 1.00 64.00 98 SER A CA 1
ATOM 727 C C . SER A 1 98 ? -12.325 -8.777 10.653 1.00 64.00 98 SER A C 1
ATOM 729 O O . SER A 1 98 ? -12.806 -7.703 10.307 1.00 64.00 98 SER A O 1
ATOM 731 N N . ALA A 1 99 ? -12.398 -9.179 11.926 1.00 63.94 99 ALA A N 1
ATOM 732 C CA . ALA A 1 99 ? -13.076 -8.429 12.988 1.00 63.94 99 ALA A CA 1
ATOM 733 C C . ALA A 1 99 ? -12.242 -7.270 13.584 1.00 63.94 99 ALA A C 1
ATOM 735 O O . ALA A 1 99 ? -12.636 -6.676 14.596 1.00 63.94 99 ALA A O 1
ATOM 736 N N . SER A 1 100 ? -11.055 -6.986 13.038 1.00 66.00 100 SER A N 1
ATOM 737 C CA . SER A 1 100 ? -10.165 -5.928 13.532 1.00 66.00 100 SER A CA 1
ATOM 738 C C . SER A 1 100 ? -10.466 -4.588 12.851 1.00 66.00 100 SER A C 1
ATOM 740 O O . SER A 1 100 ? -10.604 -4.551 11.634 1.00 66.00 100 SER A O 1
ATOM 742 N N . PRO A 1 101 ? -10.536 -3.469 13.595 1.00 70.75 101 PRO A N 1
ATOM 743 C CA . PRO A 1 101 ? -10.765 -2.159 12.999 1.00 70.75 101 PRO A CA 1
ATOM 744 C C . PRO A 1 101 ? -9.461 -1.632 12.385 1.00 70.75 101 PRO A C 1
ATOM 746 O O . PRO A 1 101 ? -8.595 -1.130 13.101 1.00 70.75 101 PRO A O 1
ATOM 749 N N . PHE A 1 102 ? -9.328 -1.743 11.068 1.00 76.19 102 PHE A N 1
ATOM 750 C CA . PHE A 1 102 ? -8.265 -1.122 10.279 1.00 76.19 102 PHE A CA 1
ATOM 751 C C . PHE A 1 102 ? -8.857 -0.503 9.010 1.00 76.19 102 PHE A C 1
ATOM 753 O O . PHE A 1 102 ? -9.987 -0.800 8.631 1.00 76.19 102 PHE A O 1
ATOM 760 N N . VAL A 1 103 ? -8.097 0.381 8.372 1.00 80.12 103 VAL A N 1
ATOM 761 C CA . VAL A 1 103 ? -8.487 1.060 7.128 1.00 80.12 103 VAL A CA 1
ATOM 762 C C . VAL A 1 103 ? -7.482 0.720 6.051 1.00 80.12 103 VAL A C 1
ATOM 764 O O . VAL A 1 103 ? -6.288 0.643 6.337 1.00 80.12 103 VAL A O 1
ATOM 767 N N . VAL A 1 104 ? -7.950 0.549 4.817 1.00 82.69 104 VAL A N 1
ATOM 768 C CA . VAL A 1 104 ? -7.074 0.329 3.671 1.00 82.69 104 VAL A CA 1
ATOM 769 C C . VAL A 1 104 ? -7.224 1.476 2.678 1.00 82.69 104 VAL A C 1
ATOM 771 O O . VAL A 1 104 ? -8.316 1.816 2.235 1.00 82.69 104 VAL A O 1
ATOM 774 N N . TYR A 1 105 ? -6.109 2.082 2.295 1.00 84.06 105 TYR A N 1
ATOM 775 C CA . TYR A 1 105 ? -6.067 3.087 1.236 1.00 84.06 105 TYR A CA 1
ATOM 776 C C . TYR A 1 105 ? -5.402 2.485 0.007 1.00 84.06 105 TYR A C 1
ATOM 778 O O . TYR A 1 105 ? -4.319 1.917 0.133 1.00 84.06 105 TYR A O 1
ATOM 786 N N . ARG A 1 106 ? -6.017 2.615 -1.172 1.00 85.38 106 ARG A N 1
ATOM 787 C CA . ARG A 1 106 ? -5.437 2.146 -2.433 1.00 85.38 106 ARG A CA 1
ATOM 788 C C . ARG A 1 106 ? -4.937 3.318 -3.267 1.00 85.38 106 ARG A C 1
ATOM 790 O O . ARG A 1 106 ? -5.684 4.247 -3.577 1.00 85.38 106 ARG A O 1
ATOM 797 N N . PHE A 1 107 ? -3.693 3.208 -3.708 1.00 82.88 107 PHE A N 1
ATOM 798 C CA . PHE A 1 107 ? -3.036 4.154 -4.595 1.00 82.88 107 PHE A CA 1
ATOM 799 C C . PHE A 1 107 ? -2.550 3.419 -5.837 1.00 82.88 107 PHE A C 1
ATOM 801 O O . PHE A 1 107 ? -1.620 2.620 -5.755 1.00 82.88 107 PHE A O 1
ATOM 808 N N . GLY A 1 108 ? -3.164 3.688 -6.988 1.00 82.69 108 GLY A N 1
ATOM 809 C CA . GLY A 1 108 ? -2.620 3.215 -8.259 1.00 82.69 108 GLY A CA 1
ATOM 810 C C . GLY A 1 108 ? -1.298 3.923 -8.542 1.00 82.69 108 GLY A C 1
ATOM 811 O O . GLY A 1 108 ? -1.252 5.155 -8.529 1.00 82.69 108 GLY A O 1
ATOM 812 N N . ILE A 1 109 ? -0.234 3.161 -8.789 1.00 78.50 109 ILE A N 1
ATOM 813 C CA . ILE A 1 109 ? 1.075 3.715 -9.136 1.00 78.50 109 ILE A CA 1
ATOM 814 C C . ILE A 1 109 ? 1.317 3.552 -10.643 1.00 78.50 109 ILE A C 1
ATOM 816 O O . ILE A 1 109 ? 1.140 2.454 -11.179 1.00 78.50 109 ILE A O 1
ATOM 820 N N . PRO A 1 110 ? 1.679 4.632 -11.362 1.00 70.38 110 PRO A N 1
ATOM 821 C CA . PRO A 1 110 ? 2.072 4.526 -12.753 1.00 70.38 110 PRO A CA 1
ATOM 822 C C . PRO A 1 110 ? 3.375 3.732 -12.812 1.00 70.38 110 PRO A C 1
ATOM 824 O O . PRO A 1 110 ? 4.375 4.114 -12.205 1.00 70.38 110 PRO A O 1
ATOM 827 N N . LEU A 1 111 ? 3.350 2.614 -13.528 1.00 69.75 111 LEU A N 1
ATOM 828 C CA . LEU A 1 111 ? 4.571 1.923 -13.902 1.00 69.75 111 LEU A CA 1
ATOM 829 C C . LEU A 1 111 ? 5.140 2.603 -15.156 1.00 69.75 111 LEU A C 1
ATOM 831 O O . LEU A 1 111 ? 4.360 2.969 -16.040 1.00 69.75 111 LEU A O 1
ATOM 835 N N . PRO A 1 112 ? 6.462 2.823 -15.243 1.00 63.97 112 PRO A N 1
ATOM 836 C CA . PRO A 1 112 ? 7.060 3.406 -16.437 1.00 63.97 112 PRO A CA 1
ATOM 837 C C . PRO A 1 112 ? 6.727 2.551 -17.669 1.00 63.97 112 PRO A C 1
ATOM 839 O O . PRO A 1 112 ? 6.877 1.333 -17.644 1.00 63.97 112 PRO A O 1
ATOM 842 N N . GLU A 1 113 ? 6.288 3.198 -18.756 1.0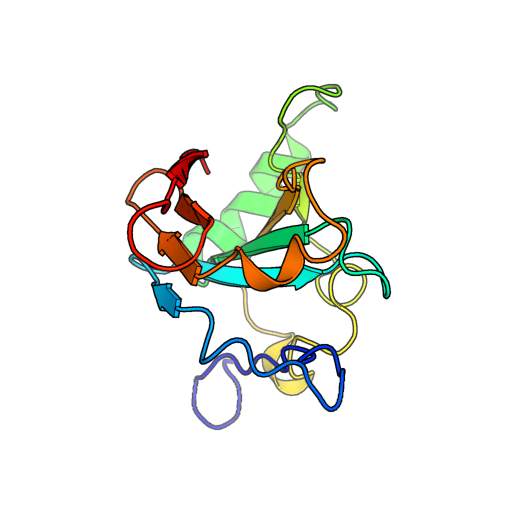0 59.19 113 GLU A N 1
ATOM 843 C CA . GLU A 1 113 ? 5.950 2.540 -20.037 1.00 59.19 113 GLU A CA 1
ATOM 844 C C . GLU A 1 113 ? 7.164 1.865 -20.699 1.00 59.19 113 GLU A C 1
ATOM 846 O O . GLU A 1 113 ? 7.033 1.080 -21.642 1.00 59.19 113 GLU A O 1
ATOM 851 N N . VAL A 1 114 ? 8.361 2.194 -20.218 1.00 53.50 114 VAL A N 1
ATOM 852 C CA . VAL A 1 114 ? 9.625 1.729 -20.763 1.00 53.50 114 VAL A CA 1
ATOM 853 C C . VAL A 1 114 ? 9.969 0.394 -20.103 1.00 53.50 114 VAL A C 1
ATOM 855 O O . VAL A 1 114 ? 10.344 0.343 -18.939 1.00 53.50 114 VAL A O 1
ATOM 858 N N . GLU A 1 115 ? 9.851 -0.662 -20.909 1.00 52.16 115 GLU A N 1
ATOM 859 C CA . GLU A 1 115 ? 10.269 -2.055 -20.697 1.00 52.16 115 GLU A CA 1
ATOM 860 C C . GLU A 1 115 ? 9.213 -3.038 -20.173 1.00 52.16 115 GLU A C 1
ATOM 862 O O . GLU A 1 115 ? 8.539 -2.851 -19.164 1.00 52.16 115 GLU A O 1
ATOM 867 N N . HIS A 1 116 ? 9.169 -4.186 -20.858 1.00 51.75 116 HIS A N 1
ATOM 868 C CA . HIS A 1 116 ? 8.375 -5.391 -20.596 1.00 51.75 116 HIS A CA 1
ATOM 869 C C . HIS A 1 116 ? 8.605 -6.043 -19.206 1.00 51.75 116 HIS A C 1
ATOM 871 O O . HIS A 1 116 ? 8.210 -7.187 -18.985 1.00 51.75 116 HIS A O 1
ATOM 877 N N . TYR A 1 117 ? 9.241 -5.332 -18.269 1.00 55.28 117 TYR A N 1
ATOM 878 C CA . TYR A 1 117 ? 9.656 -5.804 -16.949 1.00 55.28 117 TYR A CA 1
ATOM 879 C C . TYR A 1 117 ? 9.444 -4.770 -15.832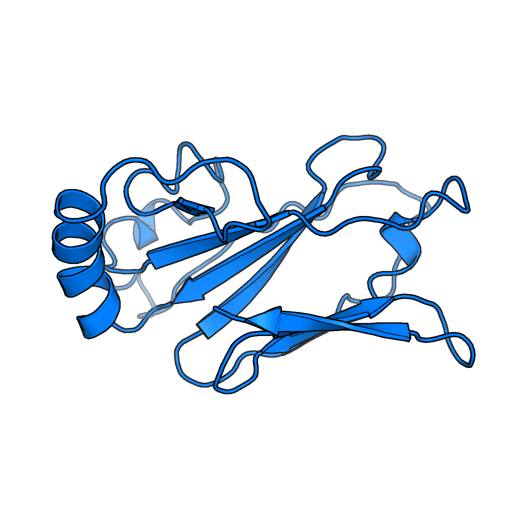 1.00 55.28 117 TYR A C 1
ATOM 881 O O . TYR A 1 117 ? 10.135 -4.836 -14.819 1.00 55.28 117 TYR A O 1
ATOM 889 N N . ALA A 1 118 ? 8.493 -3.838 -15.969 1.00 55.50 118 ALA A N 1
ATOM 890 C CA . ALA A 1 118 ? 8.238 -2.790 -14.970 1.00 55.50 118 ALA A CA 1
ATOM 891 C C . ALA A 1 118 ? 8.034 -3.304 -13.524 1.00 55.50 118 ALA A C 1
ATOM 893 O O . ALA A 1 118 ? 8.334 -2.608 -12.555 1.00 55.50 118 ALA A O 1
ATOM 894 N N . TRP A 1 119 ? 7.617 -4.559 -13.363 1.00 55.94 119 TRP A N 1
ATOM 895 C CA . TRP A 1 119 ? 7.504 -5.248 -12.077 1.00 55.94 119 TRP A CA 1
ATOM 896 C C . TRP A 1 119 ? 8.840 -5.534 -11.368 1.00 55.94 119 TRP A C 1
ATOM 898 O O . TRP A 1 119 ? 8.839 -5.676 -10.150 1.00 55.94 119 TRP A O 1
ATOM 908 N N . ARG A 1 120 ? 9.976 -5.575 -12.087 1.00 61.41 120 ARG A N 1
ATOM 909 C CA . ARG A 1 120 ? 11.334 -5.658 -11.499 1.00 61.41 120 ARG A CA 1
ATOM 910 C C . ARG A 1 120 ? 11.820 -4.335 -10.929 1.00 61.41 120 ARG A C 1
ATOM 912 O O . ARG A 1 120 ? 12.868 -4.303 -10.300 1.00 61.41 120 ARG A O 1
ATOM 919 N N . MET A 1 121 ? 11.108 -3.242 -11.192 1.00 71.38 121 MET A N 1
ATOM 920 C CA . MET A 1 121 ? 11.600 -1.928 -10.812 1.00 71.38 121 MET A CA 1
ATOM 921 C C . MET A 1 121 ? 11.236 -1.568 -9.378 1.00 71.38 121 MET A C 1
ATOM 923 O O . MET A 1 121 ? 11.972 -0.808 -8.772 1.00 71.38 121 MET A O 1
ATOM 927 N N . ILE A 1 122 ? 10.140 -2.070 -8.800 1.00 81.00 122 ILE A N 1
ATOM 928 C CA . ILE A 1 122 ? 9.766 -1.659 -7.438 1.00 81.00 122 ILE A CA 1
ATOM 929 C C . ILE A 1 122 ? 10.726 -2.297 -6.428 1.00 81.00 122 ILE A C 1
ATOM 931 O O . ILE A 1 122 ? 10.569 -3.458 -6.066 1.00 81.00 122 ILE A O 1
ATOM 935 N N . GLN A 1 123 ? 11.687 -1.517 -5.939 1.00 82.75 123 GLN A N 1
ATOM 936 C CA . GLN A 1 123 ? 12.665 -1.956 -4.940 1.00 82.75 123 GLN A CA 1
ATOM 937 C C . GLN A 1 123 ? 12.144 -1.769 -3.522 1.00 82.75 123 GLN A C 1
ATOM 939 O O . GLN A 1 123 ? 12.397 -2.575 -2.625 1.00 82.75 123 GLN A O 1
ATOM 944 N N . ALA A 1 124 ? 11.405 -0.684 -3.295 1.00 86.88 124 ALA A N 1
ATOM 945 C CA . ALA A 1 124 ? 10.932 -0.350 -1.968 1.00 86.88 124 ALA A CA 1
ATOM 946 C C . ALA A 1 124 ? 9.678 0.513 -1.989 1.00 86.88 124 ALA A C 1
ATOM 948 O O . ALA A 1 124 ? 9.496 1.356 -2.866 1.00 86.88 124 ALA A O 1
ATOM 949 N N . VAL A 1 125 ? 8.872 0.356 -0.944 1.00 89.50 125 VAL A N 1
ATOM 950 C CA . VAL A 1 125 ? 7.827 1.299 -0.558 1.00 89.50 125 VAL A CA 1
ATOM 951 C C . VAL A 1 125 ? 8.060 1.704 0.882 1.00 89.50 125 VAL A C 1
ATOM 953 O O . VAL A 1 125 ? 8.023 0.876 1.793 1.00 89.50 125 VAL A O 1
ATOM 956 N N . ARG A 1 126 ? 8.317 2.993 1.088 1.00 92.81 126 ARG A N 1
ATOM 957 C CA . ARG A 1 126 ? 8.645 3.557 2.395 1.00 92.81 126 ARG A CA 1
ATOM 958 C C . ARG A 1 126 ? 7.576 4.540 2.813 1.00 92.81 126 ARG A C 1
ATOM 960 O O . ARG A 1 126 ? 7.378 5.556 2.155 1.00 92.81 126 ARG A O 1
ATOM 967 N N . MET A 1 127 ? 6.900 4.252 3.916 1.00 94.50 127 MET A N 1
ATOM 968 C CA . MET A 1 127 ? 5.967 5.199 4.511 1.00 94.50 127 MET A CA 1
ATOM 969 C C . MET A 1 127 ? 6.726 6.380 5.125 1.00 94.50 127 MET A C 1
ATOM 971 O O . MET A 1 127 ? 7.775 6.218 5.746 1.00 94.50 127 MET A O 1
ATOM 975 N N . SER A 1 128 ? 6.147 7.568 5.007 1.00 90.06 128 SER A N 1
ATOM 976 C CA . SER A 1 128 ? 6.552 8.781 5.713 1.00 90.06 128 SER A CA 1
ATOM 977 C C . SER A 1 128 ? 5.436 9.228 6.662 1.00 90.06 128 SER A C 1
ATOM 979 O O . SER A 1 128 ? 4.412 8.558 6.801 1.00 90.06 128 SER A O 1
ATOM 981 N N . MET A 1 129 ? 5.603 10.376 7.323 1.00 86.62 129 MET A N 1
ATOM 982 C CA . MET A 1 129 ? 4.540 10.966 8.144 1.00 86.62 129 MET A CA 1
ATOM 983 C C . MET A 1 129 ? 3.322 11.415 7.330 1.00 86.62 129 MET A C 1
ATOM 985 O O . MET A 1 129 ? 2.213 11.403 7.857 1.00 86.62 129 MET A O 1
ATOM 989 N N . THR A 1 130 ? 3.489 11.765 6.059 1.00 82.44 130 THR A N 1
ATOM 990 C CA . THR A 1 130 ? 2.422 12.357 5.235 1.00 82.44 130 THR A CA 1
ATOM 991 C C . THR A 1 130 ? 2.027 11.493 4.049 1.00 82.44 130 THR A C 1
ATOM 993 O O . THR A 1 130 ? 1.144 11.876 3.295 1.00 82.44 130 THR A O 1
ATOM 996 N N . GLY A 1 131 ? 2.659 10.336 3.861 1.00 88.19 131 GLY A N 1
ATOM 997 C CA . GLY A 1 131 ? 2.379 9.491 2.713 1.00 88.19 131 GLY A CA 1
ATOM 998 C C . GLY A 1 131 ? 3.394 8.379 2.538 1.00 88.19 131 GLY A C 1
ATOM 999 O O . GLY A 1 131 ? 3.781 7.752 3.522 1.00 88.19 131 GLY A O 1
ATOM 1000 N N . PHE A 1 132 ? 3.826 8.129 1.307 1.00 90.94 132 PHE A N 1
ATOM 1001 C CA . PHE A 1 132 ? 4.819 7.102 1.008 1.00 90.94 132 PHE A CA 1
ATOM 1002 C C . PHE A 1 132 ? 5.659 7.440 -0.219 1.00 90.94 132 PHE A C 1
ATOM 1004 O O . PHE A 1 132 ? 5.241 8.197 -1.092 1.00 90.94 132 PHE A O 1
ATOM 1011 N N . THR A 1 133 ? 6.834 6.830 -0.289 1.00 91.31 133 THR A N 1
ATOM 1012 C CA . THR A 1 133 ? 7.756 6.913 -1.418 1.00 91.31 133 THR A CA 1
ATOM 1013 C C . THR A 1 133 ? 7.941 5.526 -2.016 1.00 91.31 133 THR A C 1
ATOM 1015 O O . THR A 1 133 ? 8.164 4.567 -1.275 1.00 91.31 133 THR A O 1
ATOM 1018 N N . VAL A 1 134 ? 7.845 5.415 -3.339 1.00 88.12 134 VAL A N 1
ATOM 1019 C CA . VAL A 1 134 ? 8.171 4.199 -4.093 1.00 88.12 134 VAL A CA 1
ATOM 1020 C C . VAL A 1 134 ? 9.489 4.424 -4.815 1.00 88.12 134 VAL A C 1
ATOM 1022 O O . VAL A 1 134 ? 9.625 5.400 -5.554 1.00 88.12 134 VAL A O 1
ATOM 1025 N N . THR A 1 135 ? 10.432 3.513 -4.605 1.00 87.31 135 THR A N 1
ATOM 1026 C CA . THR A 1 135 ? 11.710 3.485 -5.319 1.00 87.31 135 THR A CA 1
ATOM 1027 C C . THR A 1 135 ? 11.586 2.537 -6.505 1.00 87.31 135 THR A C 1
ATOM 1029 O O . THR A 1 135 ? 11.301 1.350 -6.315 1.00 87.31 135 THR A O 1
ATOM 1032 N N . PHE A 1 136 ? 11.797 3.064 -7.712 1.00 83.62 136 PHE A N 1
ATOM 1033 C CA . PHE A 1 136 ? 11.833 2.302 -8.961 1.00 83.62 136 PHE A CA 1
ATOM 1034 C C . PHE A 1 136 ? 13.267 2.168 -9.481 1.00 83.62 136 PHE A C 1
ATOM 1036 O O . PHE A 1 136 ? 13.961 3.174 -9.548 1.00 83.62 136 PHE A O 1
ATOM 1043 N N . GLY A 1 137 ? 13.695 0.990 -9.929 1.00 75.75 137 GLY A N 1
ATOM 1044 C CA . GLY A 1 137 ? 14.959 0.766 -10.635 1.00 75.75 137 GLY A CA 1
ATOM 1045 C C . GLY A 1 137 ? 15.711 -0.462 -10.132 1.00 75.75 137 GLY A C 1
ATOM 1046 O O . GLY A 1 137 ? 15.149 -1.300 -9.438 1.00 75.75 137 GLY A O 1
ATOM 1047 N N . ASP A 1 138 ? 16.982 -0.566 -10.505 1.00 67.81 138 ASP A N 1
ATOM 1048 C CA . ASP A 1 138 ? 17.954 -1.507 -9.942 1.00 67.81 138 ASP A CA 1
ATOM 1049 C C . ASP A 1 138 ? 19.323 -0.800 -9.921 1.00 67.81 138 ASP A C 1
ATOM 1051 O O . ASP A 1 138 ? 19.829 -0.358 -10.959 1.00 67.81 138 ASP A O 1
ATOM 1055 N N . GLY A 1 139 ? 19.889 -0.595 -8.730 1.00 65.56 139 GLY A N 1
ATOM 1056 C CA . GLY A 1 139 ? 21.195 0.038 -8.542 1.00 65.56 139 GLY A CA 1
ATOM 1057 C C . GLY A 1 139 ? 21.243 1.544 -8.884 1.00 65.56 139 GLY A C 1
ATOM 1058 O O . GLY A 1 139 ? 20.447 2.325 -8.374 1.00 65.56 139 GLY A O 1
ATOM 1059 N N . PRO A 1 140 ? 22.204 2.026 -9.698 1.00 59.62 140 PRO A N 1
ATOM 1060 C CA . PRO A 1 140 ? 22.492 3.462 -9.855 1.00 59.62 140 PRO A CA 1
ATOM 1061 C C . PRO A 1 140 ? 21.426 4.272 -10.619 1.00 59.62 140 PRO A C 1
ATOM 1063 O O . PRO A 1 140 ? 21.590 5.481 -10.775 1.00 59.62 140 PRO A O 1
ATOM 1066 N N . LEU A 1 141 ? 20.365 3.628 -11.114 1.00 68.12 141 LEU A N 1
ATOM 1067 C CA . LEU A 1 141 ? 19.255 4.258 -11.843 1.00 68.12 141 LEU A CA 1
ATOM 1068 C C . LEU A 1 141 ? 17.964 4.324 -11.009 1.00 68.12 141 LEU A C 1
ATOM 1070 O O . LEU A 1 141 ? 16.879 4.515 -11.561 1.00 68.12 141 LEU A O 1
ATOM 1074 N N . GLU A 1 142 ? 18.070 4.163 -9.688 1.00 78.50 142 GLU A N 1
ATOM 1075 C CA . GLU A 1 142 ? 16.934 4.302 -8.782 1.00 78.50 142 GLU A CA 1
ATOM 1076 C C . GLU A 1 142 ? 16.294 5.695 -8.872 1.00 78.50 142 GLU A C 1
ATOM 1078 O O . GLU A 1 142 ? 16.962 6.729 -8.828 1.00 78.50 142 GLU A O 1
ATOM 1083 N N . THR A 1 143 ? 14.970 5.711 -8.999 1.00 82.38 143 THR A N 1
ATOM 1084 C CA . THR A 1 143 ? 14.151 6.920 -9.044 1.00 82.38 143 THR A CA 1
ATOM 1085 C C . THR A 1 143 ? 13.044 6.833 -8.004 1.00 82.38 143 THR A C 1
ATOM 1087 O O . THR A 1 143 ? 12.225 5.911 -8.019 1.00 82.38 143 THR A O 1
ATOM 1090 N N . ASP A 1 144 ? 12.978 7.839 -7.137 1.00 87.50 144 ASP A N 1
ATOM 1091 C CA . ASP A 1 144 ? 11.966 7.939 -6.093 1.00 87.50 144 ASP A CA 1
ATOM 1092 C C . ASP A 1 144 ? 10.765 8.768 -6.549 1.00 87.50 144 ASP A C 1
ATOM 1094 O O . ASP A 1 144 ? 10.898 9.877 -7.067 1.00 87.50 144 ASP A O 1
ATOM 1098 N N . HIS A 1 145 ? 9.572 8.247 -6.285 1.00 85.00 145 HIS A N 1
ATOM 1099 C CA . HIS A 1 145 ? 8.311 8.956 -6.475 1.00 85.00 145 HIS A CA 1
ATOM 1100 C C . HIS A 1 145 ? 7.562 9.002 -5.147 1.00 85.00 145 HIS A C 1
ATOM 1102 O O . HIS A 1 145 ? 7.579 8.026 -4.403 1.00 85.00 145 HIS A O 1
ATOM 1108 N N . THR A 1 146 ? 6.920 10.127 -4.823 1.00 86.25 146 THR A N 1
ATOM 1109 C CA . THR A 1 146 ? 6.255 10.322 -3.524 1.00 86.25 146 THR A CA 1
ATOM 1110 C C . THR A 1 146 ? 4.774 10.627 -3.702 1.00 86.25 146 THR A C 1
ATOM 1112 O O . THR A 1 146 ? 4.395 11.449 -4.533 1.00 86.25 146 THR A O 1
ATOM 1115 N N . TRP A 1 147 ? 3.956 9.996 -2.864 1.00 83.00 147 TRP A N 1
ATOM 1116 C CA . TRP A 1 147 ? 2.517 10.198 -2.745 1.00 83.00 147 TRP A CA 1
ATOM 1117 C C . TRP A 1 147 ? 2.178 10.676 -1.340 1.00 83.00 147 TRP A C 1
ATOM 1119 O O . TRP A 1 147 ? 2.847 10.301 -0.377 1.00 83.00 147 TRP A O 1
ATOM 1129 N N . THR A 1 148 ? 1.121 11.473 -1.218 1.00 78.94 148 THR A N 1
ATOM 1130 C CA . THR A 1 148 ? 0.545 11.900 0.063 1.00 78.94 148 THR A CA 1
ATOM 1131 C C . THR A 1 148 ? -0.707 11.086 0.381 1.00 78.94 148 THR A C 1
ATOM 1133 O O . THR A 1 148 ? -1.497 10.822 -0.525 1.00 78.94 148 THR A O 1
ATOM 1136 N N . VAL A 1 149 ? -0.872 10.699 1.650 1.00 68.31 149 VAL A N 1
ATOM 1137 C CA . VAL A 1 149 ? -2.012 9.935 2.194 1.00 68.31 149 VAL A CA 1
ATOM 1138 C C . VAL A 1 149 ? -2.909 10.862 2.996 1.00 68.31 149 VAL A C 1
ATOM 1140 O O . VAL A 1 149 ? -2.355 11.586 3.855 1.00 68.31 149 VAL A O 1
#

pLDDT: mean 70.39, std 14.64, range [34.25, 94.5]

Secondary structure (DSSP, 8-state):
---TTS---B-------TT------EEE-BTTEEEEEEESSTT---EEEEEEE--HHHHHHHHHHHTT-----SSS--EEE-S-HHHHSTTTB-GGGTTS--EEEEEEEPPPSS-TTGGG-EEEEEE-SSEEEEEESSGGG-EEEEEE-

=== Feature glossary ===
Key to the feature types in this record:

pLDDT. pLDDT is the predicted lDDT-Cα score: AlphaFold's confidence that the local environment of each residue (all inter-atomic distances within 15 Å) is correctly placed. It is a per-residue number between 0 and 100, with higher meaning more reliable.

Radius of gyration, Cα contacts, bounding box. The geometric summary reports three shape descriptors. Rg (radius of gyration) measures how spread out the Cα atoms are about their centre of mass; compact globular proteins have small Rg, elongated or unfolded ones large. Cα contacts (<8 Å, |i−j|>4) count long-range residue pairs in spatial proximity — high for tightly packed folds, near zero for rods or random coil. The bounding-box extents give the protein's footprint along x, y, z in Å.

Backbone torsions (φ/ψ). Backbone dihedral angles. Every residue except chain termini has a φ (preceding-C → N → Cα → C) and a ψ (N → Cα → C → next-N). They are reported in degrees following the IUPAC sign convention. Secondary structure is essentially a statement about which (φ, ψ) basin each residue occupies.

Contact-map, Ramachandran, and PAE plots. Plot images: a contact map (which residues are close in 3D, as an N×N binary image), a Ramachandran scatter (backbone torsion angles, revealing secondary-structure composition at a glance), and — for AlphaFold structures — a PAE heatmap (pairwise prediction confidence).

Predicted aligned error. Predicted Aligned Error (PAE) is an AlphaFold confidence matrix: entry (i, j) is the expected error in the position of residue j, in ångströms, when the prediction is superimposed on the true structure at residue i. Low PAE within a block of residues means that block is internally rigid and well-predicted; high PAE between two blocks means their relative placement is uncertain even if each block individually is confident.

Secondary structure (3-state, P-SEA). Three-state secondary structure (P-SEA) collapses the eight DSSP classes into helix (a), strand (b), and coil (c). P-SEA assigns these from Cα geometry alone — distances and angles — without requiring backbone oxygens, so it works on any Cα trace.

Solvent-accessible surface area. Solvent-accessible surface area (SASA) is the area in Å² traced out by the centre of a 1.4 Å probe sphere (a water molecule) rolled over the protein's van der Waals surface (Shrake–Rupley / Lee–Richards construction). Buried residues have near-zero SASA; fully exposed residues can exceed 200 Å². The total SASA scales roughly with the number of surface residues.

Foldseek 3Di. The Foldseek 3Di string encodes local tertiary geometry as a 20-letter alphabet — one character per residue — derived from the relative positions of nearby Cα atoms. Unlike the amino-acid sequence, 3Di is a direct function of the 3D structure, so two proteins with the same fold have similar 3Di strings even at low sequence identity.

B-factor. For experimental (PDB) structures, the B-factor (temperature factor) quantifies the positional spread of each atom in the crystal — a combination of thermal vibration and static disorder — in units of Å². High B-factors mark flexible loops or poorly resolved regions; low B-factors mark the rigid, well-ordered core.

mmCIF coordinates. The mmCIF block holds the 3D Cartesian coordinates of each backbone atom (N, Cα, C, O) in ångströms. mmCIF is the PDB's canonical archive format — a tagged-loop text representation of the atomic model.

InterPro / GO / CATH / organism. Functional annotations link the protein to curated databases. InterPro entries identify conserved domains and families by matching the sequence against member-database signatures (Pfam, PROSITE, CDD, …). Gene Ontology (GO) terms describe molecular function, biological process, and cellular component in a controlled vocabulary. CATH places the structure in a hierarchical fold classification (Class/Architecture/Topology/Homologous-superfamily). The organism is the source species.

Rendered structure images. Structure images are PyMOL renders from six orthogonal camera directions. Cartoon representation draws helices as coils and strands as arrows; sticks shows the backbone as bonds; surface shows the solvent-excluded envelope. Rainbow coloring maps sequence position to hue (blue→red, N→C); chain coloring assigns a distinct color per polypeptide.

Sequence. This is the polypeptide sequence — one letter per residue, N-terminus first. Length ranges from a few dozen residues for small domains to over a thousand for large multi-domain proteins.

Secondary structure (8-state, DSSP). The SS8 string is DSSP's per-residue secondary-structure call. α-helix (H) means an i→i+4 H-bond ladder; β-strand (E) means the residue participates in a β-sheet; 3₁₀ (G) and π (I) are tighter and wider helices; T/S are turns/bends; '-' is loop.

Nearest PDB structures. Structural nearest neighbors (via Foldseek easy-search vs the PDB). Reported per hit: target PDB id, E-value, and alignment TM-score. A TM-score above ~0.5 is the conventional threshold for 'same fold'.